Protein AF-A0A933TEX8-F1 (afdb_monomer_lite)

pLDDT: mean 77.64, std 20.69, range [39.66, 96.81]

Structure (mmCIF, N/CA/C/O backbone):
data_AF-A0A933TEX8-F1
#
_entry.id   AF-A0A933TEX8-F1
#
loop_
_atom_site.group_PDB
_atom_site.id
_atom_site.type_symbol
_atom_site.label_atom_id
_atom_site.label_alt_id
_atom_site.label_comp_id
_atom_site.label_asym_id
_atom_site.label_entity_id
_atom_site.label_seq_id
_atom_site.pdbx_PDB_ins_code
_atom_site.Cartn_x
_atom_site.Cartn_y
_atom_site.Cartn_z
_atom_site.occupancy
_atom_site.B_iso_or_equiv
_atom_site.auth_seq_id
_atom_site.auth_comp_id
_atom_site.auth_asym_id
_atom_site.auth_atom_id
_atom_site.pdbx_PDB_model_num
ATOM 1 N N . MET A 1 1 ? -2.862 -27.206 21.330 1.00 41.97 1 MET A N 1
ATOM 2 C CA . MET A 1 1 ? -1.867 -27.834 20.432 1.00 41.97 1 MET A CA 1
ATOM 3 C C . MET A 1 1 ? -2.072 -29.337 20.484 1.00 41.97 1 MET A C 1
ATOM 5 O O . MET A 1 1 ? -2.314 -29.810 21.590 1.00 41.97 1 MET A O 1
ATOM 9 N N . PRO A 1 2 ? -1.985 -30.080 19.363 1.00 45.44 2 PRO A N 1
ATOM 10 C CA . PRO A 1 2 ? -1.794 -29.625 17.968 1.00 45.44 2 PRO A CA 1
ATOM 11 C C . PRO A 1 2 ? -3.078 -28.890 17.448 1.00 45.44 2 PRO A C 1
ATOM 13 O O . PRO A 1 2 ? -3.783 -28.329 18.285 1.00 45.44 2 PRO A O 1
ATOM 16 N N . SER A 1 3 ? -3.434 -28.720 16.163 1.00 39.66 3 SER A N 1
ATOM 17 C CA . SER A 1 3 ? -2.877 -29.248 14.907 1.00 39.66 3 SER A CA 1
ATOM 18 C C . SER A 1 3 ? -3.055 -28.312 13.687 1.00 39.66 3 SER A C 1
ATOM 20 O O . SER A 1 3 ? -3.466 -27.161 13.795 1.00 39.66 3 SER A O 1
ATOM 22 N N . SER A 1 4 ? -2.676 -28.839 12.524 1.00 44.03 4 SER A N 1
ATOM 23 C CA . SER A 1 4 ? -2.514 -28.227 11.205 1.00 44.03 4 SER A CA 1
ATOM 24 C C . SER A 1 4 ? -3.825 -27.960 10.447 1.00 44.03 4 SER A C 1
ATOM 26 O O . SER A 1 4 ? -4.456 -28.889 9.942 1.00 44.03 4 SER A O 1
ATOM 28 N N . CYS A 1 5 ? -4.177 -26.685 10.245 1.00 41.84 5 CYS A N 1
ATOM 29 C CA . CYS A 1 5 ? -5.111 -26.302 9.184 1.00 41.84 5 CYS A CA 1
ATOM 30 C C . CYS A 1 5 ? -4.344 -26.111 7.859 1.00 41.84 5 CYS A C 1
ATOM 32 O O . CYS A 1 5 ? -3.750 -25.064 7.613 1.00 41.84 5 CYS A O 1
ATOM 34 N N . ARG A 1 6 ? -4.314 -27.184 7.055 1.00 45.03 6 ARG A N 1
ATOM 35 C CA . ARG A 1 6 ? -3.954 -27.271 5.623 1.00 45.03 6 ARG A CA 1
ATOM 36 C C . ARG A 1 6 ? -2.968 -26.213 5.079 1.00 45.03 6 ARG A C 1
ATOM 38 O O . ARG A 1 6 ? -3.351 -25.264 4.399 1.00 45.03 6 ARG A O 1
ATOM 45 N N . LYS A 1 7 ? -1.667 -26.502 5.198 1.00 57.62 7 LYS A N 1
ATOM 46 C CA . LYS A 1 7 ? -0.707 -26.121 4.145 1.00 57.62 7 LYS A CA 1
ATOM 47 C C . LYS A 1 7 ? -0.941 -27.028 2.930 1.00 57.62 7 LYS A C 1
ATOM 49 O O . LYS A 1 7 ? -1.033 -28.236 3.128 1.00 57.62 7 LYS A O 1
ATOM 54 N N . ASN A 1 8 ? -1.047 -26.438 1.732 1.00 42.97 8 ASN A N 1
ATOM 55 C CA . ASN A 1 8 ? -0.655 -26.958 0.402 1.00 42.97 8 ASN A CA 1
ATOM 56 C C . ASN A 1 8 ? -1.604 -26.469 -0.709 1.00 42.97 8 ASN A C 1
ATOM 58 O O . ASN A 1 8 ? -2.753 -26.895 -0.779 1.00 42.97 8 ASN A O 1
ATOM 62 N N . ASN A 1 9 ? -1.066 -25.676 -1.639 1.00 46.53 9 ASN A N 1
ATOM 63 C CA . ASN A 1 9 ? -1.494 -25.679 -3.039 1.00 46.53 9 ASN A CA 1
ATOM 64 C C . ASN A 1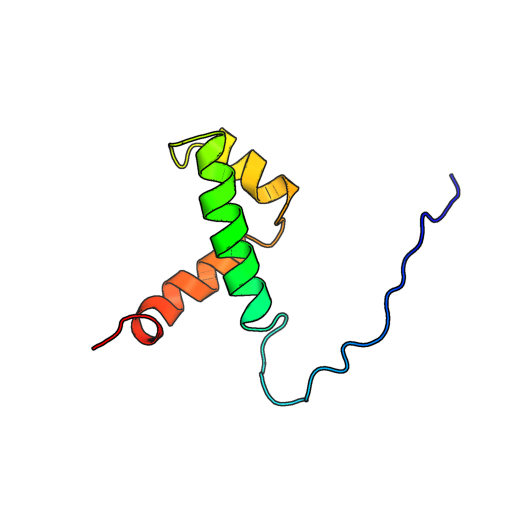 9 ? -0.231 -25.701 -3.932 1.00 46.53 9 ASN A C 1
ATOM 66 O O . ASN A 1 9 ? 0.408 -24.658 -4.090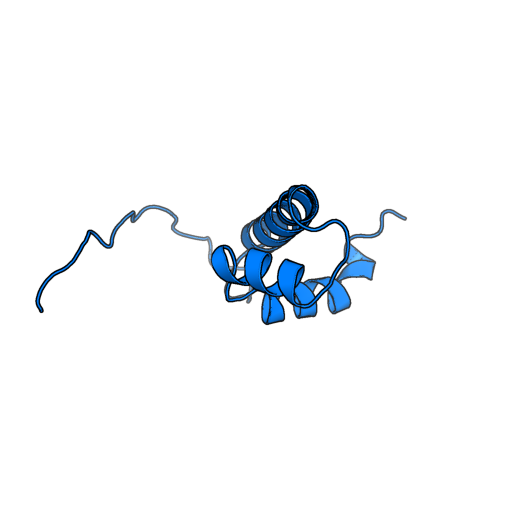 1.00 46.53 9 ASN A O 1
ATOM 70 N N . PRO A 1 10 ? 0.204 -26.875 -4.427 1.00 58.38 10 PRO A N 1
ATOM 71 C CA . PRO A 1 10 ? 1.476 -27.025 -5.123 1.00 58.38 10 PRO A CA 1
ATOM 72 C C . PRO A 1 10 ? 1.297 -27.117 -6.649 1.00 58.38 10 PRO A C 1
ATOM 74 O O . PRO A 1 10 ? 1.247 -28.216 -7.188 1.00 58.38 10 PRO A O 1
ATOM 77 N N . SER A 1 11 ? 1.261 -25.984 -7.361 1.00 43.22 11 SER A N 1
ATOM 78 C CA . SER A 1 11 ? 1.421 -25.967 -8.834 1.00 43.22 11 SER A CA 1
ATOM 79 C C . SER A 1 11 ? 1.684 -24.569 -9.425 1.00 43.22 11 SER A C 1
ATOM 81 O O . SER A 1 11 ? 1.044 -24.160 -10.390 1.00 43.22 11 SER A O 1
ATOM 83 N N . LEU A 1 12 ? 2.646 -23.825 -8.871 1.00 48.19 12 LEU A N 1
ATOM 84 C CA . LEU A 1 12 ? 3.251 -22.665 -9.546 1.00 48.19 12 LEU A CA 1
ATOM 85 C C . LEU A 1 12 ? 4.773 -22.831 -9.575 1.00 48.19 12 LEU A C 1
ATOM 87 O O . LEU A 1 12 ? 5.525 -22.163 -8.863 1.00 48.19 12 LEU A O 1
ATOM 91 N N . SER A 1 13 ? 5.220 -23.760 -10.419 1.00 40.97 13 SER A N 1
ATOM 92 C CA . SER A 1 13 ? 6.611 -23.904 -10.846 1.00 40.97 13 SER A CA 1
ATOM 93 C C . SER A 1 13 ? 7.039 -22.650 -11.617 1.00 40.97 13 SER A C 1
ATOM 95 O O . SER A 1 13 ? 6.915 -22.571 -12.838 1.00 40.97 13 SER A O 1
ATOM 97 N N . ARG A 1 14 ? 7.497 -21.635 -10.874 1.00 52.28 14 ARG A N 1
ATOM 98 C CA . ARG A 1 14 ? 8.022 -20.377 -11.419 1.00 52.28 14 ARG A CA 1
ATOM 99 C C . ARG A 1 14 ? 9.251 -20.670 -12.294 1.00 52.28 14 ARG A C 1
ATOM 101 O O . ARG A 1 14 ? 10.158 -21.346 -11.807 1.00 52.28 14 ARG A O 1
ATOM 108 N N . PRO A 1 15 ? 9.339 -20.140 -13.528 1.00 43.03 15 PRO A N 1
ATOM 109 C CA . PRO A 1 15 ? 10.556 -20.257 -14.320 1.00 43.03 15 PRO A CA 1
ATOM 110 C C . PRO A 1 15 ? 11.718 -19.541 -13.618 1.00 43.03 15 PRO A C 1
ATOM 112 O O . PRO A 1 15 ? 11.578 -18.413 -13.132 1.00 43.03 15 PRO A O 1
ATOM 115 N N . ALA A 1 16 ? 12.870 -20.207 -13.555 1.00 46.50 16 ALA A N 1
ATOM 116 C CA . ALA A 1 16 ? 14.098 -19.632 -13.025 1.00 46.50 16 ALA A CA 1
ATOM 117 C C . ALA A 1 16 ? 14.617 -18.554 -13.993 1.00 46.50 16 ALA A C 1
ATOM 119 O O . ALA A 1 16 ? 14.965 -18.857 -15.129 1.00 46.50 16 ALA A O 1
ATOM 120 N N . GLY A 1 17 ? 14.647 -17.292 -13.554 1.00 44.00 17 GLY A N 1
ATOM 121 C CA . GLY A 1 17 ? 15.080 -16.174 -14.406 1.00 44.00 17 GLY A CA 1
ATOM 122 C C . GLY A 1 17 ? 14.981 -14.778 -13.784 1.00 44.00 17 GLY A C 1
ATOM 123 O O . GLY A 1 17 ? 15.693 -13.875 -14.205 1.00 44.00 17 GLY A O 1
ATOM 124 N N . SER A 1 18 ? 14.159 -14.582 -12.745 1.00 45.38 18 SER A N 1
ATOM 125 C CA . SER A 1 18 ? 14.092 -13.315 -11.999 1.00 45.38 18 SER A CA 1
ATOM 126 C C . SER A 1 18 ? 14.689 -13.466 -10.596 1.00 45.38 18 SER A C 1
ATOM 128 O O . SER A 1 18 ? 14.142 -14.209 -9.778 1.00 45.38 18 SER A O 1
ATOM 130 N N . SER A 1 19 ? 15.751 -12.721 -10.291 1.00 45.72 19 SER A N 1
ATOM 131 C CA . SER A 1 19 ? 16.521 -12.739 -9.032 1.00 45.72 19 SER A CA 1
ATOM 132 C C . SER A 1 19 ? 15.807 -12.110 -7.816 1.00 45.72 19 SER A C 1
ATOM 134 O O . SER A 1 19 ? 16.440 -11.496 -6.959 1.00 45.72 19 SER A O 1
ATOM 136 N N . TRP A 1 20 ? 14.482 -12.268 -7.719 1.00 55.09 20 TRP A N 1
ATOM 137 C CA . TRP A 1 20 ? 13.645 -11.641 -6.692 1.00 55.09 20 TRP A CA 1
ATOM 138 C C . TRP A 1 20 ? 12.755 -12.665 -5.954 1.00 55.09 20 TRP A C 1
ATOM 140 O O . TRP A 1 20 ? 12.026 -13.443 -6.594 1.00 55.09 20 TRP A O 1
ATOM 150 N N . PRO A 1 21 ? 12.768 -12.671 -4.603 1.00 48.50 21 PRO A N 1
ATOM 151 C CA . PRO A 1 21 ? 11.806 -13.420 -3.807 1.00 48.50 21 PRO A CA 1
ATOM 152 C C . PRO A 1 21 ? 10.447 -12.716 -3.895 1.00 48.50 21 PRO A C 1
ATOM 154 O O . PRO A 1 21 ? 10.195 -11.722 -3.224 1.00 48.50 21 PRO A O 1
ATOM 157 N N . GLY A 1 22 ? 9.615 -13.237 -4.793 1.00 61.97 22 GLY A N 1
ATOM 158 C CA . GLY A 1 22 ? 8.304 -12.697 -5.138 1.00 61.97 22 GLY A CA 1
ATOM 159 C C . GLY A 1 22 ? 8.335 -11.950 -6.467 1.00 61.97 22 GLY A C 1
ATOM 160 O O . GLY A 1 22 ? 9.163 -11.069 -6.684 1.00 61.97 22 GLY A O 1
ATOM 161 N N . GLY A 1 23 ? 7.490 -12.383 -7.406 1.00 76.94 23 GLY A N 1
ATOM 162 C CA . GLY A 1 23 ? 7.448 -11.826 -8.762 1.00 76.94 23 GLY A CA 1
ATOM 163 C C . GLY A 1 23 ? 6.663 -10.514 -8.848 1.00 76.94 23 GLY A C 1
ATOM 164 O O . GLY A 1 23 ? 6.107 -10.046 -7.859 1.00 76.94 23 GLY A O 1
ATOM 165 N N . LEU A 1 24 ? 6.542 -9.966 -10.064 1.00 80.81 24 LEU A N 1
ATOM 166 C CA . LEU A 1 24 ? 5.733 -8.768 -10.357 1.00 80.81 24 LEU A CA 1
ATOM 167 C C . LEU A 1 24 ? 4.298 -8.850 -9.801 1.00 80.81 24 LEU A C 1
ATOM 169 O O . LEU A 1 24 ? 3.756 -7.838 -9.368 1.00 80.81 24 LEU A O 1
ATOM 173 N N . ILE A 1 25 ? 3.721 -10.056 -9.762 1.00 84.88 25 ILE A N 1
ATOM 174 C CA . ILE A 1 25 ? 2.391 -10.327 -9.200 1.00 84.88 25 ILE A CA 1
ATOM 175 C C . ILE A 1 25 ? 2.305 -9.881 -7.731 1.00 84.88 25 ILE A C 1
ATOM 177 O O . ILE A 1 25 ? 1.369 -9.182 -7.377 1.00 84.88 25 ILE A O 1
ATOM 181 N N . GLU A 1 26 ? 3.316 -10.143 -6.895 1.00 87.50 26 GLU A N 1
ATOM 182 C CA . GLU A 1 26 ? 3.276 -9.736 -5.479 1.00 87.50 26 GLU A CA 1
ATOM 183 C C . GLU A 1 26 ? 3.364 -8.216 -5.281 1.00 87.50 26 GLU A C 1
ATOM 185 O O . GLU A 1 26 ? 2.898 -7.679 -4.272 1.00 87.50 26 GLU A O 1
ATOM 190 N N . ILE A 1 27 ? 3.979 -7.505 -6.231 1.00 89.44 27 ILE A N 1
ATOM 191 C CA . ILE A 1 27 ? 3.980 -6.040 -6.245 1.00 89.44 27 ILE A CA 1
ATOM 192 C C . ILE A 1 27 ? 2.593 -5.520 -6.631 1.00 89.44 27 ILE A C 1
ATOM 194 O O . ILE A 1 27 ? 2.111 -4.582 -5.997 1.00 89.44 27 ILE A O 1
ATOM 198 N N . LEU A 1 28 ? 1.943 -6.147 -7.617 1.00 90.12 28 LEU A N 1
ATOM 199 C CA . LEU A 1 28 ? 0.571 -5.829 -8.009 1.00 90.12 28 LEU A CA 1
ATOM 200 C C . LEU A 1 28 ? -0.415 -6.104 -6.863 1.00 90.12 28 LEU A C 1
ATOM 202 O O . LEU A 1 28 ? -1.198 -5.219 -6.532 1.00 90.12 28 LEU A O 1
ATOM 206 N N . ASP A 1 29 ? -0.311 -7.256 -6.195 1.00 90.44 29 ASP A N 1
ATOM 207 C CA . ASP A 1 29 ? -1.119 -7.604 -5.019 1.00 90.44 29 ASP A CA 1
ATOM 208 C C . ASP A 1 29 ? -0.976 -6.552 -3.913 1.00 90.44 29 ASP A C 1
ATOM 210 O O . ASP A 1 29 ? -1.965 -6.130 -3.318 1.00 90.44 29 ASP A O 1
ATOM 214 N N . TYR A 1 30 ? 0.247 -6.069 -3.653 1.00 93.44 30 TYR A N 1
ATOM 215 C CA . TYR A 1 30 ? 0.465 -4.986 -2.693 1.00 93.44 30 TYR A CA 1
ATOM 216 C C . TYR A 1 30 ? -0.226 -3.679 -3.104 1.00 93.44 30 TYR A C 1
ATOM 218 O O . TYR A 1 30 ? -0.788 -3.017 -2.234 1.00 93.44 30 TYR A O 1
ATOM 226 N N . VAL A 1 31 ? -0.211 -3.309 -4.390 1.00 93.62 31 VAL A N 1
ATOM 227 C CA . VAL A 1 31 ? -0.923 -2.114 -4.882 1.00 93.62 31 VAL A CA 1
ATOM 228 C C . VAL A 1 31 ? -2.437 -2.301 -4.760 1.00 93.62 31 VAL A C 1
ATOM 230 O O . VAL A 1 31 ? -3.106 -1.434 -4.213 1.00 93.62 31 VAL A O 1
ATOM 233 N N . VAL A 1 32 ? -2.985 -3.452 -5.154 1.00 95.06 32 VAL A N 1
ATOM 234 C CA . VAL A 1 32 ? -4.424 -3.740 -5.008 1.00 95.06 32 VAL A CA 1
ATOM 235 C C . VAL A 1 32 ? -4.849 -3.697 -3.534 1.00 95.06 32 VAL A C 1
ATOM 237 O O . VAL A 1 32 ? -5.839 -3.053 -3.199 1.00 95.06 32 VAL A O 1
ATOM 240 N N . ILE A 1 33 ? -4.075 -4.300 -2.627 1.00 95.38 33 ILE A N 1
ATOM 241 C CA . ILE A 1 33 ? -4.320 -4.234 -1.175 1.00 95.38 33 ILE A CA 1
ATOM 242 C C . ILE A 1 33 ? -4.205 -2.793 -0.647 1.00 95.38 33 ILE A C 1
ATOM 244 O O . ILE A 1 33 ? -4.945 -2.423 0.264 1.00 95.38 33 ILE A O 1
ATOM 248 N N . HIS A 1 34 ? -3.307 -1.974 -1.201 1.00 95.50 34 HIS A N 1
ATOM 249 C CA . HIS A 1 34 ? -3.152 -0.563 -0.838 1.00 95.50 34 HIS A CA 1
ATOM 250 C C . HIS A 1 34 ? -4.411 0.248 -1.176 1.00 95.50 34 HIS A C 1
ATOM 252 O O . HIS A 1 34 ? -4.959 0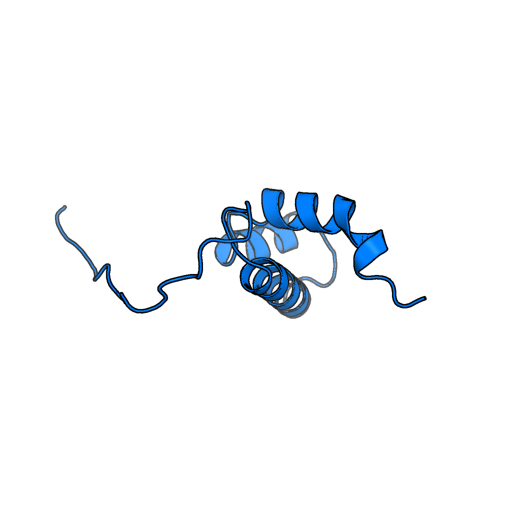.905 -0.290 1.00 95.50 34 HIS A O 1
ATOM 258 N N . GLU A 1 35 ? -4.918 0.131 -2.406 1.00 96.38 35 GLU A N 1
ATOM 259 C CA . GLU A 1 35 ? -6.139 0.830 -2.829 1.00 96.38 35 GLU A CA 1
ATOM 260 C C . GLU A 1 35 ? -7.387 0.301 -2.101 1.00 96.38 35 GLU A C 1
ATOM 262 O O . GLU A 1 35 ? -8.232 1.078 -1.657 1.00 96.38 35 GLU A O 1
ATOM 267 N N . LEU A 1 36 ? -7.488 -1.014 -1.870 1.00 96.62 36 LEU A N 1
ATOM 268 C CA . LEU A 1 36 ? -8.587 -1.590 -1.084 1.00 96.62 36 LEU A CA 1
ATOM 269 C C . LEU A 1 36 ? -8.559 -1.147 0.388 1.00 96.62 36 LEU A C 1
ATOM 271 O O . LEU A 1 36 ? -9.616 -0.982 0.999 1.00 96.62 36 LEU A O 1
ATOM 275 N N . ALA A 1 37 ? -7.381 -0.910 0.974 1.00 96.81 37 ALA A N 1
ATOM 276 C CA . ALA A 1 37 ? -7.275 -0.378 2.332 1.00 96.81 37 ALA A CA 1
ATOM 277 C C . ALA A 1 37 ? -7.788 1.072 2.437 1.00 96.81 37 ALA A C 1
ATOM 279 O O . ALA A 1 37 ? -8.318 1.450 3.488 1.00 96.81 37 ALA A O 1
ATOM 280 N N . HIS A 1 38 ? -7.726 1.859 1.354 1.00 96.81 38 HIS A N 1
ATOM 281 C CA . HIS A 1 38 ? -8.283 3.216 1.324 1.00 96.81 38 HIS A CA 1
ATOM 282 C C . HIS A 1 38 ? -9.811 3.252 1.459 1.00 96.81 38 HIS A C 1
ATOM 284 O O . HIS A 1 38 ? -10.342 4.235 1.973 1.00 96.81 38 HIS A O 1
ATOM 290 N N . LEU A 1 39 ? -10.511 2.156 1.134 1.00 96.31 39 LEU A N 1
ATOM 291 C CA . LEU A 1 39 ? -11.953 2.006 1.381 1.00 96.31 39 LEU A CA 1
ATOM 292 C C . LEU A 1 39 ? -12.316 1.973 2.879 1.00 96.31 39 LEU A C 1
ATOM 294 O O . LEU A 1 39 ? -13.476 2.177 3.230 1.00 96.31 39 LEU A O 1
ATOM 298 N N . ARG A 1 40 ? -11.349 1.701 3.770 1.00 94.69 40 ARG A N 1
ATOM 299 C CA . ARG A 1 40 ? -11.526 1.779 5.234 1.00 94.69 40 ARG A CA 1
ATOM 300 C C . ARG A 1 40 ? -10.870 3.008 5.854 1.00 94.69 40 ARG A C 1
ATOM 302 O O . ARG A 1 40 ? -11.386 3.538 6.831 1.00 94.69 40 ARG A O 1
ATOM 309 N N . GLU A 1 41 ? -9.722 3.429 5.333 1.00 95.69 41 GLU A N 1
ATOM 310 C CA . GLU A 1 41 ? -8.914 4.515 5.893 1.00 95.69 41 GLU A CA 1
ATOM 311 C C . GLU A 1 41 ? -8.339 5.367 4.745 1.00 95.69 41 GLU A C 1
ATOM 313 O O . GLU A 1 41 ? -7.301 5.048 4.171 1.00 95.69 41 GLU A O 1
ATOM 318 N N . MET A 1 42 ? -8.993 6.476 4.390 1.00 92.81 42 MET A N 1
ATOM 319 C CA . MET A 1 42 ? -8.571 7.315 3.250 1.00 92.81 42 MET A CA 1
ATOM 320 C C . MET A 1 42 ? -7.169 7.932 3.407 1.00 92.81 42 MET A C 1
ATOM 322 O O . MET A 1 42 ? -6.509 8.220 2.417 1.00 92.81 42 MET A O 1
ATOM 326 N N . ASN A 1 43 ? -6.682 8.105 4.638 1.00 93.50 43 ASN A N 1
ATOM 327 C CA . ASN A 1 43 ? -5.359 8.665 4.924 1.00 93.50 43 ASN A CA 1
ATOM 328 C C . ASN A 1 43 ? -4.346 7.558 5.245 1.00 93.50 43 ASN A C 1
ATOM 330 O O . ASN A 1 43 ? -4.684 6.634 5.981 1.00 93.50 43 ASN A O 1
ATOM 334 N N . HIS A 1 44 ? -3.075 7.710 4.840 1.00 95.12 44 HIS A N 1
ATOM 335 C CA . HIS A 1 44 ? -1.946 6.805 5.163 1.00 95.12 44 HIS A CA 1
ATOM 336 C C . HIS A 1 44 ? -1.505 6.826 6.647 1.00 95.12 44 HIS A C 1
ATOM 338 O O . HIS A 1 44 ? -0.312 6.819 6.967 1.00 95.12 44 HIS A O 1
ATOM 344 N N . SER A 1 45 ? -2.470 6.866 7.563 1.00 95.94 45 SER A N 1
ATOM 345 C CA . SER A 1 45 ? -2.307 6.887 9.013 1.00 95.94 45 SER A CA 1
ATOM 346 C C . SER A 1 45 ? -1.769 5.557 9.561 1.00 95.94 45 SER A C 1
ATOM 348 O O . SER A 1 45 ? -1.697 4.540 8.867 1.00 95.94 45 SER A O 1
ATOM 350 N N . ARG A 1 46 ? -1.454 5.516 10.862 1.00 95.38 46 ARG A N 1
ATOM 351 C CA . ARG A 1 46 ? -1.101 4.260 11.550 1.00 95.38 46 ARG A CA 1
ATOM 352 C C . ARG A 1 46 ? -2.203 3.191 11.432 1.00 95.38 46 ARG A C 1
ATOM 354 O O . ARG A 1 46 ? -1.873 2.011 11.361 1.00 95.38 46 ARG A O 1
ATOM 361 N N . ARG A 1 47 ? -3.482 3.591 11.372 1.00 95.50 47 ARG A N 1
ATOM 362 C CA . ARG A 1 47 ? -4.629 2.679 11.200 1.00 95.50 47 ARG A CA 1
ATOM 363 C C . ARG A 1 47 ? -4.658 2.069 9.799 1.00 95.50 47 ARG A C 1
ATOM 365 O O . ARG A 1 47 ? -4.770 0.853 9.684 1.00 95.50 47 ARG A O 1
ATOM 372 N N . PHE A 1 48 ? -4.437 2.873 8.757 1.00 96.69 48 PHE A N 1
ATOM 373 C CA . PHE A 1 48 ? -4.281 2.376 7.386 1.00 96.69 48 PHE A CA 1
ATOM 374 C C . PHE A 1 48 ? -3.155 1.341 7.281 1.00 96.69 48 PHE A C 1
ATOM 376 O O . PHE A 1 48 ? -3.347 0.261 6.724 1.00 96.69 48 PHE A O 1
ATOM 383 N N . TRP A 1 49 ? -1.988 1.623 7.871 1.00 95.50 49 TRP A N 1
ATOM 384 C CA . TRP A 1 49 ? -0.870 0.677 7.827 1.00 95.50 49 TRP A CA 1
ATOM 385 C C . TRP A 1 49 ? -1.138 -0.618 8.587 1.00 95.50 49 TRP A C 1
ATOM 387 O O . TRP A 1 49 ? -0.696 -1.660 8.113 1.00 95.50 49 TRP A O 1
ATOM 397 N N . ALA A 1 50 ? -1.903 -0.576 9.682 1.00 95.81 50 ALA A N 1
ATOM 398 C CA . ALA A 1 50 ? -2.376 -1.786 10.345 1.00 95.81 50 ALA A CA 1
ATOM 399 C C . ALA A 1 50 ? -3.288 -2.612 9.418 1.00 95.81 50 ALA A C 1
ATOM 401 O O . ALA A 1 50 ? -3.062 -3.809 9.274 1.00 95.81 50 ALA A O 1
ATOM 402 N N . VAL A 1 51 ? -4.248 -1.987 8.717 1.00 95.81 51 VAL A N 1
ATOM 403 C CA . VAL A 1 51 ? -5.110 -2.682 7.737 1.00 95.81 51 VAL A CA 1
ATOM 404 C C . VAL A 1 51 ? -4.270 -3.329 6.629 1.00 95.81 51 VAL A C 1
ATOM 406 O O . VAL A 1 51 ? -4.417 -4.525 6.384 1.00 95.81 51 VAL A O 1
ATOM 409 N N . VAL A 1 52 ? -3.337 -2.596 6.011 1.00 96.00 52 VAL A N 1
ATOM 410 C CA . VAL A 1 52 ? -2.450 -3.152 4.969 1.00 96.00 52 VAL A CA 1
ATOM 411 C C . VAL A 1 52 ? -1.593 -4.305 5.508 1.00 96.00 52 VAL A C 1
ATOM 413 O O . VAL A 1 52 ? -1.429 -5.310 4.822 1.00 96.00 52 VAL A O 1
ATOM 416 N N . GLU A 1 53 ? -1.070 -4.203 6.733 1.00 95.25 53 GLU A N 1
ATOM 417 C CA . GLU A 1 53 ? -0.238 -5.245 7.355 1.00 95.25 53 GLU A CA 1
ATOM 418 C C . GLU A 1 53 ? -1.027 -6.535 7.656 1.00 95.25 53 GLU A C 1
ATOM 420 O O . GLU A 1 53 ? -0.442 -7.612 7.562 1.00 95.25 53 GLU A O 1
ATOM 425 N N . THR A 1 54 ? -2.351 -6.471 7.894 1.00 95.06 54 THR A N 1
ATOM 426 C CA . THR A 1 54 ? -3.182 -7.688 8.073 1.00 95.06 54 THR A CA 1
ATOM 427 C C . THR A 1 54 ? -3.281 -8.566 6.821 1.00 95.06 54 THR A C 1
ATOM 429 O O . THR A 1 54 ? -3.357 -9.785 6.949 1.00 95.06 54 THR A O 1
ATOM 432 N N . PHE A 1 55 ? -3.246 -7.974 5.622 1.00 92.44 55 PHE A N 1
ATOM 433 C CA . PHE A 1 55 ? -3.310 -8.708 4.347 1.00 92.44 55 PHE A CA 1
ATOM 434 C C . PHE A 1 55 ? -1.937 -8.864 3.676 1.00 92.44 55 PHE A C 1
ATOM 436 O O . PHE A 1 55 ? -1.735 -9.757 2.855 1.00 92.44 55 PHE A O 1
ATOM 443 N N . CYS A 1 56 ? -0.982 -7.994 4.007 1.00 90.94 56 CYS A N 1
ATOM 444 C CA . CYS A 1 56 ? 0.330 -7.920 3.377 1.00 90.94 56 CYS A CA 1
ATOM 445 C C . CYS A 1 56 ? 1.427 -7.598 4.418 1.00 90.94 56 CYS A C 1
ATOM 447 O O . CYS A 1 56 ? 1.914 -6.461 4.465 1.00 90.94 56 CYS A O 1
ATOM 449 N N . PRO A 1 57 ? 1.889 -8.582 5.217 1.00 90.75 57 PRO A N 1
ATOM 450 C CA . PRO A 1 57 ? 2.964 -8.375 6.197 1.00 90.75 57 PRO A CA 1
ATOM 451 C C . PRO A 1 57 ? 4.248 -7.807 5.563 1.00 90.75 57 PRO A C 1
ATOM 453 O O . PRO A 1 57 ? 4.831 -6.835 6.047 1.00 90.75 57 PRO A O 1
ATOM 456 N N . GLU A 1 58 ? 4.609 -8.308 4.376 1.00 89.81 58 GLU A N 1
ATOM 457 C CA . GLU A 1 58 ? 5.798 -7.891 3.614 1.00 89.81 58 GLU A CA 1
ATOM 458 C C . GLU A 1 58 ? 5.658 -6.542 2.878 1.00 89.81 58 GLU A C 1
ATOM 460 O O . GLU A 1 58 ? 6.506 -6.163 2.059 1.00 89.81 58 GLU A O 1
ATOM 465 N N . GLN A 1 59 ? 4.626 -5.748 3.195 1.00 90.00 59 GLN A N 1
ATOM 466 C CA . GLN A 1 59 ? 4.389 -4.423 2.601 1.00 90.00 59 GLN A CA 1
ATOM 467 C C . GLN A 1 59 ? 5.623 -3.508 2.656 1.00 90.00 59 GLN A C 1
ATOM 469 O O . GLN A 1 59 ? 5.877 -2.731 1.732 1.00 90.00 59 GLN A O 1
ATOM 474 N N . LYS A 1 60 ? 6.452 -3.634 3.703 1.00 90.50 60 LYS A N 1
ATOM 475 C CA . LYS A 1 60 ? 7.674 -2.832 3.883 1.00 90.50 60 LYS A CA 1
ATOM 476 C C . LYS A 1 60 ? 8.724 -3.142 2.811 1.00 90.50 60 LYS A C 1
ATOM 478 O O . LYS A 1 60 ? 9.475 -2.249 2.409 1.00 90.50 60 LYS A O 1
ATOM 483 N N . GLN A 1 61 ? 8.810 -4.386 2.338 1.00 89.25 61 GLN A N 1
ATOM 484 C CA . GLN A 1 61 ? 9.731 -4.786 1.272 1.00 89.25 61 GLN A CA 1
ATOM 485 C C . GLN A 1 61 ? 9.180 -4.397 -0.105 1.00 89.25 61 GLN A C 1
ATOM 487 O O . GLN A 1 61 ? 9.877 -3.716 -0.860 1.00 89.25 61 GLN A O 1
ATOM 492 N N . ARG A 1 62 ? 7.902 -4.690 -0.369 1.00 88.44 62 ARG A N 1
ATOM 493 C CA . ARG A 1 62 ? 7.207 -4.374 -1.633 1.00 88.44 62 ARG A CA 1
ATOM 494 C C . ARG A 1 62 ? 7.199 -2.863 -1.925 1.00 88.44 62 ARG A C 1
ATOM 496 O O . ARG A 1 62 ? 7.622 -2.424 -2.994 1.00 88.44 62 ARG A O 1
ATOM 503 N N . ARG A 1 63 ? 6.914 -2.031 -0.917 1.00 90.69 63 ARG A N 1
ATOM 504 C CA . ARG A 1 63 ? 7.011 -0.557 -0.987 1.00 90.69 63 ARG A CA 1
ATOM 505 C C . ARG A 1 63 ? 8.443 -0.022 -1.153 1.00 90.69 63 ARG A C 1
ATOM 507 O O . ARG A 1 63 ? 8.643 1.069 -1.688 1.00 90.69 63 ARG A O 1
ATOM 514 N N . ARG A 1 64 ? 9.467 -0.725 -0.647 1.00 90.94 64 ARG A N 1
ATOM 515 C CA . ARG A 1 64 ? 10.879 -0.361 -0.900 1.00 90.94 64 ARG A CA 1
ATOM 516 C C . ARG A 1 64 ? 11.264 -0.665 -2.346 1.00 90.94 64 ARG A C 1
ATOM 518 O O . ARG A 1 64 ? 11.959 0.145 -2.947 1.00 90.94 64 ARG A O 1
ATOM 525 N N . TRP A 1 65 ? 10.782 -1.777 -2.901 1.00 89.50 65 TRP A N 1
ATOM 526 C CA . TRP A 1 65 ? 10.969 -2.108 -4.312 1.00 89.50 65 TRP A CA 1
ATOM 527 C C . TRP A 1 65 ? 10.285 -1.076 -5.220 1.00 89.50 65 TRP A C 1
ATOM 529 O O . TRP A 1 65 ? 10.960 -0.486 -6.060 1.00 89.50 65 TRP A O 1
ATOM 539 N N . LEU A 1 66 ? 9.006 -0.757 -4.987 1.00 88.56 66 LEU A N 1
ATOM 540 C CA . LEU A 1 66 ? 8.271 0.240 -5.783 1.00 88.56 66 LEU A CA 1
ATOM 541 C C . LEU A 1 66 ? 8.958 1.609 -5.804 1.00 88.56 66 LEU A C 1
ATOM 543 O O . LEU A 1 66 ? 9.143 2.180 -6.872 1.00 88.56 66 LEU A O 1
ATOM 547 N N . ARG A 1 67 ? 9.430 2.107 -4.653 1.00 88.81 67 ARG A N 1
ATOM 548 C CA . ARG A 1 67 ? 10.151 3.393 -4.592 1.00 88.81 67 ARG A CA 1
ATOM 549 C C . ARG A 1 67 ? 11.456 3.422 -5.395 1.00 88.81 67 ARG A C 1
ATOM 551 O O . ARG A 1 67 ? 11.834 4.491 -5.854 1.00 88.81 67 ARG A O 1
ATOM 558 N N . ARG A 1 68 ? 12.135 2.283 -5.571 1.00 88.56 68 ARG A N 1
ATOM 559 C CA . ARG A 1 68 ? 13.357 2.183 -6.396 1.00 88.56 68 ARG A CA 1
ATOM 560 C C . ARG A 1 68 ? 13.057 2.036 -7.887 1.00 88.56 68 ARG A C 1
ATOM 562 O O . ARG A 1 68 ? 13.846 2.490 -8.701 1.00 88.56 68 ARG A O 1
ATOM 569 N N . ASN A 1 69 ? 11.937 1.400 -8.230 1.00 87.62 69 ASN A N 1
ATOM 570 C CA . 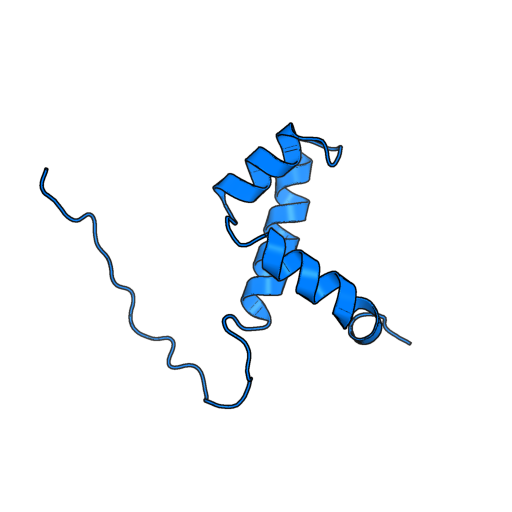ASN A 1 69 ? 11.585 1.028 -9.603 1.00 87.62 69 ASN A CA 1
ATOM 571 C C . ASN A 1 69 ? 10.491 1.926 -10.215 1.00 87.62 69 ASN A C 1
ATOM 573 O O . ASN A 1 69 ? 10.050 1.673 -11.330 1.00 87.62 69 ASN A O 1
ATOM 577 N N . VAL A 1 70 ? 10.057 2.989 -9.524 1.00 85.06 70 VAL A N 1
ATOM 578 C CA . VAL A 1 70 ? 9.012 3.911 -10.010 1.00 85.06 70 VAL A CA 1
ATOM 579 C C . VAL A 1 70 ? 9.369 4.567 -11.350 1.00 85.06 70 VAL A C 1
ATOM 581 O O . VAL A 1 70 ? 8.481 4.831 -12.153 1.00 85.06 70 VAL A O 1
ATOM 584 N N . SER A 1 71 ? 10.658 4.771 -11.632 1.00 83.75 71 SER A N 1
ATOM 585 C CA . SER A 1 71 ? 11.154 5.248 -12.929 1.00 83.75 71 SER A CA 1
ATOM 586 C C . SER A 1 71 ? 10.877 4.272 -14.076 1.00 83.75 71 SER A C 1
ATOM 588 O O . SER A 1 71 ? 10.597 4.723 -15.177 1.00 83.75 71 SER A O 1
ATOM 590 N N . LEU A 1 72 ? 10.892 2.960 -13.817 1.00 80.56 72 LEU A N 1
ATOM 591 C CA . LEU A 1 72 ? 10.573 1.914 -14.801 1.00 80.56 72 LEU A CA 1
ATOM 592 C C . LEU A 1 72 ? 9.061 1.772 -15.043 1.00 80.56 72 LEU A C 1
ATOM 594 O O . LEU A 1 72 ? 8.650 1.205 -16.050 1.00 80.56 72 LEU A O 1
ATOM 598 N N . LEU A 1 73 ? 8.237 2.252 -14.105 1.00 77.88 73 LEU A N 1
ATOM 599 C CA . LEU A 1 73 ? 6.771 2.199 -14.172 1.00 77.88 73 LEU A CA 1
ATOM 600 C C . LEU A 1 73 ? 6.145 3.494 -14.708 1.00 77.88 73 LEU A C 1
ATOM 602 O O . LEU A 1 73 ? 4.948 3.526 -14.996 1.00 77.88 73 LEU A O 1
ATOM 606 N N . ARG A 1 74 ? 6.932 4.564 -14.857 1.00 78.81 74 ARG A N 1
ATOM 607 C CA . ARG 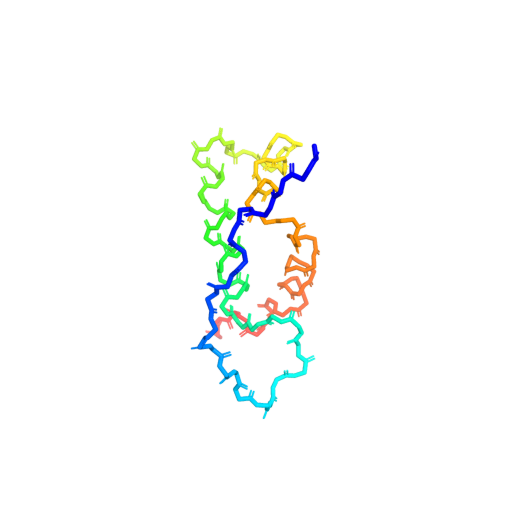A 1 74 ? 6.503 5.754 -15.591 1.00 78.81 74 ARG A CA 1
ATOM 608 C C . ARG A 1 74 ? 6.478 5.424 -17.079 1.00 78.81 74 ARG A C 1
ATOM 610 O O . ARG A 1 74 ? 7.507 5.078 -17.651 1.00 78.81 74 ARG A O 1
ATOM 617 N N . ARG A 1 75 ? 5.307 5.564 -17.707 1.00 66.69 75 ARG A N 1
ATOM 618 C CA . ARG A 1 75 ? 5.255 5.712 -19.165 1.00 66.69 75 ARG A CA 1
ATOM 619 C C . ARG A 1 75 ? 6.048 6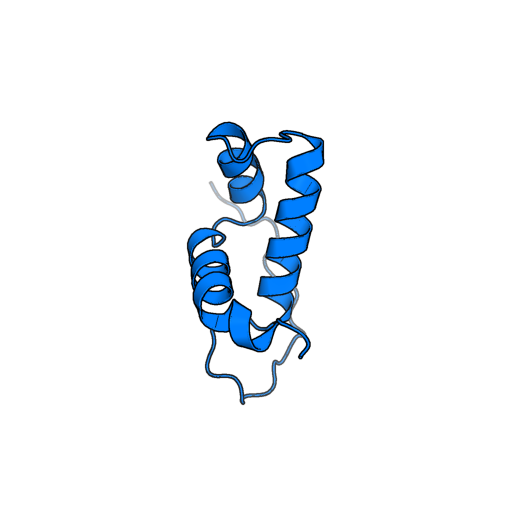.971 -19.564 1.00 66.69 75 ARG A C 1
ATOM 621 O O . ARG A 1 75 ? 5.981 7.944 -18.807 1.00 66.69 75 ARG A O 1
ATOM 628 N N . PRO A 1 76 ? 6.810 6.919 -20.671 1.00 58.06 76 PRO A N 1
ATOM 629 C CA . PRO A 1 76 ? 7.486 8.090 -21.224 1.00 58.06 76 PRO A CA 1
ATOM 630 C C . PRO A 1 76 ? 6.477 9.147 -21.693 1.00 58.06 76 PRO A C 1
ATOM 632 O O . PRO A 1 76 ? 5.354 8.746 -22.085 1.00 58.06 76 PRO A O 1
#

Secondary structure (DSSP, 8-state):
---------------TT--SSS-HHHHHHHHHHHHHHHTT-SS-SHHHHHHHHHH-TTHHHHHHHHHHHHHHHS--

Sequence (76 aa):
MPSSCRKNNPSLSRPAGSSWPGGLIEILDYVVIHELAHLREMNHSRRFWAVVETFCPEQKQRRRWLRRNVSLLRRP

Radius of gyration: 15.71 Å; chains: 1; bounding box: 28×38×42 Å

Foldseek 3Di:
DDDDDDDDDDDDPDDPDDPDPDDPVLLVVLVVQLVVLCVVPVDPDPVSVVSSCVVCVCNVVSVVVCVVCVVVVDDD